Protein AF-D8Q3F8-F1 (afdb_monomer_lite)

Secondary structure (DSSP, 8-state):
-----PPP---SS-----HHHHHTPPP--SSPSSPPP---SS-HHHHHHHHHHHHHHHHTT---HHHHHHHSTT--HHHHHHHHHHHHHHHHHHHPPPPHHHHHHHHHHHHHHSTT---

Structure (mmCIF, N/CA/C/O backbone):
data_AF-D8Q3F8-F1
#
_entry.id   AF-D8Q3F8-F1
#
loop_
_atom_site.group_PDB
_atom_site.id
_atom_site.type_symbol
_atom_site.label_atom_id
_atom_site.label_alt_id
_atom_site.label_comp_id
_atom_site.label_asym_id
_atom_site.label_entity_id
_atom_site.label_seq_id
_atom_site.pdbx_PDB_ins_code
_atom_site.Cartn_x
_atom_site.Cartn_y
_atom_site.Cartn_z
_atom_site.occupancy
_atom_site.B_iso_or_equiv
_atom_site.auth_seq_id
_atom_site.auth_comp_id
_atom_site.auth_asym_id
_atom_site.auth_atom_id
_atom_site.pdbx_PDB_model_num
ATOM 1 N N . MET A 1 1 ? -30.687 4.539 6.614 1.00 37.66 1 MET A N 1
ATOM 2 C CA . MET A 1 1 ? -30.483 3.572 5.509 1.00 37.66 1 MET A CA 1
ATOM 3 C C . MET A 1 1 ? -29.083 2.981 5.629 1.00 37.66 1 MET A C 1
ATOM 5 O O . MET A 1 1 ? -28.129 3.750 5.633 1.00 37.66 1 MET A O 1
ATOM 9 N N . LYS A 1 2 ? -28.941 1.656 5.788 1.00 40.34 2 LYS A N 1
ATOM 10 C CA . LYS A 1 2 ? -27.629 0.982 5.728 1.00 40.34 2 LYS A CA 1
ATOM 11 C C . LYS A 1 2 ? -27.176 0.959 4.264 1.00 40.34 2 LYS A C 1
ATOM 13 O O . LYS A 1 2 ? -27.912 0.459 3.421 1.00 40.34 2 LYS A O 1
ATOM 18 N N . LYS A 1 3 ? -26.009 1.534 3.958 1.00 38.84 3 LYS A N 1
ATOM 19 C CA . LYS A 1 3 ? -25.405 1.449 2.620 1.00 38.84 3 LYS A CA 1
ATOM 20 C C . LYS A 1 3 ? -24.926 0.014 2.400 1.00 38.84 3 LYS A C 1
ATOM 22 O O . LYS A 1 3 ? -23.982 -0.415 3.056 1.00 38.84 3 LYS A O 1
ATOM 27 N N . THR A 1 4 ? -25.589 -0.721 1.519 1.00 37.19 4 THR A N 1
ATOM 28 C CA . THR A 1 4 ? -25.138 -2.030 1.045 1.00 37.19 4 THR A CA 1
ATOM 29 C C . THR A 1 4 ? -24.324 -1.833 -0.229 1.00 37.19 4 THR A C 1
ATOM 31 O O . THR A 1 4 ? -24.729 -1.105 -1.134 1.00 37.19 4 THR A O 1
ATOM 34 N N . TRP A 1 5 ? -23.142 -2.439 -0.279 1.00 39.16 5 TRP A N 1
ATOM 35 C CA . TRP A 1 5 ? -22.288 -2.448 -1.463 1.00 39.16 5 TRP A CA 1
ATOM 36 C C . TRP A 1 5 ? -22.399 -3.827 -2.104 1.00 39.16 5 TRP A C 1
ATOM 38 O O . TRP A 1 5 ? -22.123 -4.825 -1.443 1.00 39.16 5 TRP A O 1
ATOM 48 N N . ASN A 1 6 ? -22.817 -3.875 -3.368 1.00 41.56 6 ASN A N 1
ATOM 49 C CA . ASN A 1 6 ? -22.916 -5.114 -4.134 1.00 41.56 6 ASN A CA 1
ATOM 50 C C . ASN A 1 6 ? -21.664 -5.253 -5.004 1.00 41.56 6 ASN A C 1
ATOM 52 O O . ASN A 1 6 ? -21.373 -4.367 -5.810 1.00 41.56 6 ASN A O 1
ATOM 56 N N . VAL A 1 7 ? -20.930 -6.354 -4.850 1.00 47.66 7 VAL A N 1
ATOM 57 C CA . VAL A 1 7 ? -19.805 -6.703 -5.727 1.00 47.66 7 VAL A CA 1
ATOM 58 C C . VAL A 1 7 ? -20.281 -7.762 -6.713 1.00 47.66 7 VAL A C 1
ATOM 60 O O . VAL A 1 7 ? -20.773 -8.810 -6.303 1.00 47.66 7 VAL A O 1
ATOM 63 N N . TRP A 1 8 ? -20.125 -7.486 -8.005 1.00 53.41 8 TRP A N 1
ATOM 64 C CA . TRP A 1 8 ? -20.481 -8.400 -9.090 1.00 53.41 8 TRP A CA 1
ATOM 65 C C . TRP A 1 8 ? -19.248 -9.218 -9.474 1.00 53.41 8 TRP A C 1
ATOM 67 O O . TRP A 1 8 ? -18.171 -8.645 -9.652 1.00 53.41 8 TRP A O 1
ATOM 77 N N . ARG A 1 9 ? -19.381 -10.541 -9.615 1.00 53.78 9 ARG A N 1
ATOM 78 C CA . ARG A 1 9 ? -18.308 -11.391 -10.149 1.00 53.78 9 ARG A CA 1
ATOM 79 C C . ARG A 1 9 ? -18.769 -12.189 -11.348 1.00 53.78 9 ARG A C 1
ATOM 81 O O . ARG A 1 9 ? -19.892 -12.676 -11.399 1.00 53.78 9 ARG A O 1
ATOM 88 N N . TYR A 1 10 ? -17.843 -12.328 -12.283 1.00 51.03 10 TYR A N 1
ATOM 89 C CA . TYR A 1 10 ? -18.019 -13.021 -13.538 1.00 51.03 10 TYR A CA 1
ATOM 90 C C . TYR A 1 10 ? -16.896 -14.057 -13.642 1.00 51.03 10 TYR A C 1
ATOM 92 O O . TYR A 1 10 ? -15.745 -13.700 -13.866 1.00 51.03 10 TYR A O 1
ATOM 100 N N . ASN A 1 11 ? -17.214 -15.329 -13.394 1.00 50.81 11 ASN A N 1
ATOM 101 C CA . ASN A 1 11 ? -16.231 -16.423 -13.397 1.00 50.81 11 ASN A CA 1
ATOM 102 C C . ASN A 1 11 ? -16.094 -17.103 -14.776 1.00 50.81 11 ASN A C 1
ATOM 104 O O . ASN A 1 11 ? -15.437 -18.133 -14.888 1.00 50.81 11 ASN A O 1
ATOM 108 N N . ALA A 1 12 ? -16.722 -16.559 -15.822 1.00 44.56 12 ALA A N 1
ATOM 109 C CA . ALA A 1 12 ? -16.686 -17.100 -17.180 1.00 44.56 12 ALA A CA 1
ATOM 110 C C . ALA A 1 12 ? -16.050 -16.094 -18.160 1.00 44.56 12 ALA A C 1
ATOM 112 O O . ALA A 1 12 ? -15.776 -14.958 -17.799 1.00 44.56 12 ALA A O 1
ATOM 113 N N . HIS A 1 13 ? -15.774 -16.495 -19.402 1.00 46.91 13 HIS A N 1
ATOM 114 C CA . HIS A 1 13 ? -15.375 -15.588 -20.493 1.00 46.91 13 HIS A CA 1
ATOM 115 C C . HIS A 1 13 ? -16.559 -14.712 -20.936 1.00 46.91 13 HIS A C 1
ATOM 117 O O . HIS A 1 13 ? -17.690 -15.160 -20.747 1.00 46.91 13 HIS A O 1
ATOM 123 N N . PRO A 1 14 ? -16.364 -13.485 -21.471 1.00 51.03 14 PRO A N 1
ATOM 124 C CA . PRO A 1 14 ? -17.462 -12.555 -21.744 1.00 51.03 14 PRO A CA 1
ATOM 125 C C . PRO A 1 14 ? -18.446 -13.190 -22.730 1.00 51.03 14 PRO A C 1
ATOM 127 O O . PRO A 1 14 ? -18.157 -13.353 -23.910 1.00 51.03 14 PRO A O 1
ATOM 130 N N . ALA A 1 15 ? -19.597 -13.590 -22.207 1.00 53.59 15 ALA A N 1
ATOM 131 C CA . ALA A 1 15 ? -20.714 -14.164 -22.924 1.00 53.59 15 ALA A CA 1
ATOM 132 C C . ALA A 1 15 ? -21.869 -13.158 -22.836 1.00 53.59 15 ALA A C 1
ATOM 134 O O . ALA A 1 15 ? -21.955 -12.403 -21.859 1.00 53.59 15 ALA A O 1
ATOM 135 N N . PRO A 1 16 ? -22.752 -13.109 -23.844 1.00 60.72 16 PRO A N 1
ATOM 136 C CA . PRO A 1 16 ? -23.936 -12.266 -23.788 1.00 60.72 16 PRO A CA 1
ATOM 137 C C . PRO A 1 16 ? -24.771 -12.604 -22.547 1.00 60.72 16 PRO A C 1
ATOM 139 O O . PRO A 1 16 ? -24.887 -13.765 -22.146 1.00 60.72 16 PRO A O 1
ATOM 142 N N . PHE A 1 17 ? -25.328 -11.564 -21.927 1.00 56.44 17 PHE A N 1
ATOM 143 C CA . PHE A 1 17 ? -26.134 -11.683 -20.717 1.00 56.44 17 PHE A CA 1
ATOM 144 C C . PHE A 1 17 ? -27.302 -12.651 -20.972 1.00 56.44 17 PHE A C 1
ATOM 146 O O . PHE A 1 17 ? -28.119 -12.414 -21.858 1.00 56.44 17 PHE A O 1
ATOM 153 N N . SER A 1 18 ? -27.355 -13.759 -20.232 1.00 66.00 18 SER A N 1
ATOM 154 C CA . SER A 1 18 ? -28.391 -14.795 -20.348 1.00 66.00 18 SER A CA 1
ATOM 155 C C . SER A 1 18 ? -29.020 -15.081 -18.984 1.00 66.00 18 SER A C 1
ATOM 157 O O . SER A 1 18 ? -28.417 -14.809 -17.947 1.00 66.00 18 SER A O 1
ATOM 159 N N . GLU A 1 19 ? -30.221 -15.659 -18.955 1.00 64.12 19 GLU A N 1
ATOM 160 C CA . GLU A 1 19 ? -30.872 -16.063 -17.695 1.00 64.12 19 GLU A CA 1
ATOM 161 C C . GLU A 1 19 ? -30.043 -17.102 -16.920 1.00 64.12 19 GLU A C 1
ATOM 163 O O . GLU A 1 19 ? -29.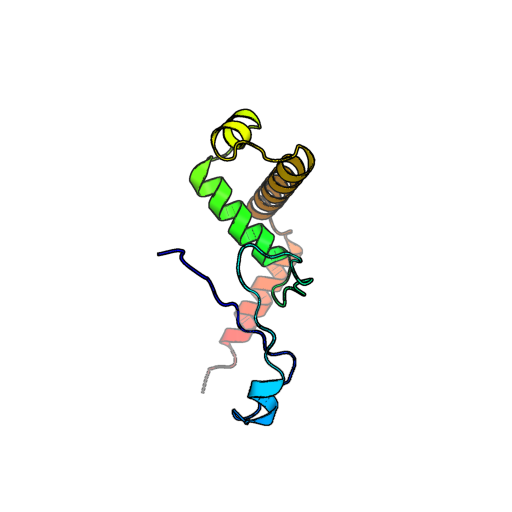962 -17.055 -15.693 1.00 64.12 19 GLU A O 1
ATOM 168 N N . ALA A 1 20 ? -29.324 -17.974 -17.635 1.00 59.59 20 ALA A N 1
ATOM 169 C CA . ALA A 1 20 ? -28.366 -18.898 -17.037 1.00 59.59 20 ALA A CA 1
ATOM 170 C C . ALA A 1 20 ? -27.212 -18.154 -16.337 1.00 59.59 20 ALA A C 1
ATOM 172 O O . ALA A 1 20 ? -26.814 -18.526 -15.233 1.00 59.59 20 ALA A O 1
ATOM 173 N N . LEU A 1 21 ? -26.721 -17.056 -16.923 1.00 57.34 21 LEU A N 1
ATOM 174 C CA . LEU A 1 21 ? -25.707 -16.207 -16.297 1.00 57.34 21 LEU A CA 1
ATOM 175 C C . LEU A 1 21 ? -26.240 -15.511 -15.039 1.00 57.34 21 LEU A C 1
ATOM 177 O O . LEU A 1 21 ? -25.524 -15.426 -14.043 1.00 57.34 21 LEU A O 1
ATOM 181 N N . ALA A 1 22 ? -27.493 -15.054 -15.063 1.00 60.78 22 ALA A N 1
ATOM 182 C CA . ALA A 1 22 ? -28.122 -14.442 -13.898 1.00 60.78 22 ALA A CA 1
ATOM 183 C C . ALA A 1 22 ? -28.192 -15.421 -12.711 1.00 60.78 22 ALA A C 1
ATOM 185 O O . ALA A 1 22 ? -27.945 -15.024 -11.575 1.00 60.78 22 ALA A O 1
ATOM 186 N N . SER A 1 23 ? -28.436 -16.710 -12.979 1.00 62.62 23 SER A N 1
ATOM 187 C CA . SER A 1 23 ? -28.440 -17.761 -11.951 1.00 62.62 23 SER A CA 1
ATOM 188 C C . SER A 1 23 ? -27.049 -18.140 -11.413 1.00 62.62 23 SER A C 1
ATOM 190 O O . SER A 1 23 ? -26.951 -18.739 -10.345 1.00 62.62 23 SER A O 1
ATOM 192 N N . ALA A 1 24 ? -25.973 -17.768 -12.116 1.00 58.41 24 ALA A N 1
ATOM 193 C CA . ALA A 1 24 ? -24.586 -18.029 -11.718 1.00 58.41 24 ALA A CA 1
ATOM 194 C C . ALA A 1 24 ? -23.943 -16.874 -10.920 1.00 58.41 24 ALA A C 1
ATOM 196 O O . ALA A 1 24 ? -22.791 -16.983 -10.489 1.00 58.41 24 ALA A O 1
ATOM 197 N N . LEU A 1 25 ? -24.656 -15.759 -10.728 1.00 57.19 25 LEU A N 1
ATOM 198 C CA . LEU A 1 25 ? -24.179 -14.609 -9.963 1.00 57.19 25 LEU A CA 1
ATOM 199 C C . LEU A 1 25 ? -24.261 -14.890 -8.459 1.00 57.19 25 LEU A C 1
ATOM 201 O O . LEU A 1 25 ? -25.337 -15.097 -7.902 1.00 57.19 25 LEU A O 1
ATOM 205 N N . VAL A 1 26 ? -23.112 -14.839 -7.785 1.00 62.25 26 VAL A N 1
ATOM 206 C CA . VAL A 1 26 ? -23.041 -14.926 -6.322 1.00 62.25 26 VAL A CA 1
ATOM 207 C C . VAL A 1 26 ? -23.047 -13.516 -5.735 1.00 62.25 26 VAL A C 1
ATOM 209 O O . VAL A 1 26 ? -22.163 -12.709 -6.029 1.00 62.25 26 VAL A O 1
ATOM 212 N N . TYR A 1 27 ? -24.036 -13.228 -4.890 1.00 61.78 27 TYR A N 1
ATOM 213 C CA . TYR A 1 27 ? -24.178 -11.947 -4.201 1.00 61.78 27 TYR A CA 1
ATOM 214 C C . TYR A 1 27 ? -23.571 -12.025 -2.800 1.00 61.78 27 TYR A C 1
ATOM 216 O O . TYR A 1 27 ? -23.984 -12.842 -1.982 1.00 61.78 27 TYR A O 1
ATOM 224 N N . TYR A 1 28 ? -22.629 -11.131 -2.502 1.00 56.34 28 TYR A N 1
ATOM 225 C CA . TYR A 1 28 ? -22.068 -10.969 -1.160 1.00 56.34 28 TYR A CA 1
ATOM 226 C C . TYR A 1 28 ? -22.624 -9.689 -0.537 1.00 56.34 28 TYR A C 1
ATOM 228 O O . TYR A 1 28 ? -22.507 -8.615 -1.128 1.00 56.34 28 TYR A O 1
ATOM 236 N N . THR A 1 29 ? -23.236 -9.790 0.644 1.00 54.56 29 THR A N 1
ATOM 237 C CA . THR A 1 29 ? -23.832 -8.647 1.355 1.00 54.56 29 THR A CA 1
ATOM 238 C C . THR A 1 29 ? -23.023 -8.321 2.609 1.00 54.56 29 THR A C 1
ATOM 240 O O . THR A 1 29 ? -22.660 -9.216 3.362 1.00 54.56 29 THR A O 1
ATOM 243 N N . TYR A 1 30 ? -22.727 -7.037 2.832 1.00 44.25 30 TYR A N 1
ATOM 244 C CA . TYR A 1 30 ? -22.033 -6.579 4.041 1.00 44.25 30 TYR A CA 1
ATOM 245 C C . TYR A 1 30 ? -22.979 -6.548 5.264 1.00 44.25 30 TYR A C 1
ATOM 247 O O . TYR A 1 30 ? -24.121 -6.096 5.112 1.00 44.25 30 TYR A O 1
ATOM 255 N N . PRO A 1 31 ? -22.511 -6.878 6.487 1.00 52.62 31 PRO A N 1
ATOM 256 C CA . PRO A 1 31 ? -21.172 -7.368 6.833 1.00 52.62 31 PRO A CA 1
ATOM 257 C C . PRO A 1 31 ? -20.968 -8.803 6.347 1.00 52.62 31 PRO A C 1
ATOM 259 O O . PRO A 1 31 ? -21.847 -9.637 6.505 1.00 52.62 31 PRO A O 1
ATOM 262 N N . PHE A 1 32 ? -19.832 -9.063 5.700 1.00 58.84 32 PHE A N 1
ATOM 263 C CA . PHE A 1 32 ? -19.572 -10.359 5.078 1.00 58.84 32 PHE A CA 1
ATOM 264 C C . PHE A 1 32 ? -19.279 -11.412 6.152 1.00 58.84 32 PHE A C 1
ATOM 266 O O . PHE A 1 32 ? -18.358 -11.218 6.943 1.00 58.84 32 PHE A O 1
ATOM 273 N N . ASP A 1 33 ? -20.000 -12.536 6.136 1.00 56.25 33 ASP A N 1
ATOM 274 C CA . ASP A 1 33 ? -19.697 -13.687 7.003 1.00 56.25 33 ASP A CA 1
ATOM 275 C C . ASP A 1 33 ? -18.415 -14.414 6.556 1.00 56.25 33 ASP A C 1
ATOM 277 O O . ASP A 1 33 ? -17.671 -14.955 7.371 1.00 56.25 33 ASP A O 1
ATOM 281 N N . THR A 1 34 ? -18.122 -14.397 5.251 1.00 51.94 34 THR A N 1
ATOM 282 C CA . THR A 1 34 ? -16.888 -14.919 4.646 1.00 51.94 34 THR A CA 1
ATOM 283 C C . THR A 1 34 ? -16.476 -14.038 3.467 1.00 51.94 34 THR A C 1
ATOM 285 O O . THR A 1 34 ? -17.268 -13.771 2.561 1.00 51.94 34 THR A O 1
ATOM 288 N N . LEU A 1 35 ? -15.231 -13.551 3.477 1.00 52.69 35 LEU A N 1
ATOM 289 C CA . LEU A 1 35 ? -14.659 -12.844 2.333 1.00 52.69 35 LEU A CA 1
ATOM 290 C C . LEU A 1 35 ? -14.173 -13.907 1.330 1.00 52.69 35 LEU A C 1
ATOM 292 O O . LEU A 1 35 ? -13.285 -14.683 1.687 1.00 52.69 35 LEU A O 1
ATOM 296 N N . PRO A 1 36 ? -14.727 -13.997 0.108 1.00 57.16 36 PRO A N 1
ATOM 297 C CA . PRO A 1 36 ? -14.249 -14.968 -0.869 1.00 57.16 36 PRO A CA 1
ATOM 298 C C . PRO A 1 36 ? -12.802 -14.656 -1.243 1.00 57.16 36 PRO A C 1
ATOM 300 O O . PRO A 1 36 ? -12.442 -13.486 -1.401 1.00 57.16 36 PRO A O 1
ATOM 303 N N . GLU A 1 37 ? -11.990 -15.692 -1.446 1.00 57.00 37 GLU A N 1
ATOM 304 C CA . GLU A 1 37 ? -10.629 -15.528 -1.946 1.00 57.00 37 GLU A CA 1
ATOM 305 C C . GLU A 1 37 ? -10.687 -14.783 -3.292 1.00 57.00 37 GLU A C 1
ATOM 307 O O . GLU A 1 37 ? -11.392 -15.160 -4.239 1.00 57.00 37 GLU A O 1
ATOM 312 N N . ILE A 1 38 ? -10.062 -13.607 -3.339 1.00 56.91 38 ILE A N 1
ATOM 313 C CA . ILE A 1 38 ? -10.019 -12.779 -4.541 1.00 56.91 38 ILE A CA 1
ATOM 314 C C . ILE A 1 38 ? -8.714 -13.127 -5.240 1.00 56.91 38 ILE A C 1
ATOM 316 O O . ILE A 1 38 ? -7.659 -12.647 -4.835 1.00 56.91 38 ILE A O 1
ATOM 320 N N . ALA A 1 39 ? -8.778 -13.939 -6.295 1.00 54.25 39 ALA A N 1
ATOM 321 C CA . ALA A 1 39 ? -7.676 -14.028 -7.241 1.00 54.25 39 ALA A CA 1
ATOM 322 C C . ALA A 1 39 ? -7.571 -12.663 -7.933 1.00 54.25 39 ALA A C 1
ATOM 324 O O . ALA A 1 39 ? -8.340 -12.341 -8.838 1.00 54.25 39 ALA A O 1
ATOM 325 N N . THR A 1 40 ? -6.694 -11.794 -7.436 1.00 55.72 40 THR A N 1
ATOM 326 C CA . THR A 1 40 ? -6.495 -10.476 -8.029 1.00 55.72 40 THR A CA 1
ATOM 327 C C . THR A 1 40 ? -5.893 -10.665 -9.415 1.00 55.72 40 THR A C 1
ATOM 329 O O . THR A 1 40 ? -4.728 -11.027 -9.543 1.00 55.72 40 THR A O 1
ATOM 332 N N . HIS A 1 41 ? -6.674 -10.397 -10.465 1.00 65.25 41 HIS A N 1
ATOM 333 C CA . HIS A 1 41 ? -6.171 -10.357 -11.845 1.00 65.25 41 HIS A CA 1
ATOM 334 C C . HIS A 1 41 ? -5.097 -9.275 -12.042 1.00 65.25 41 HIS A C 1
ATOM 336 O O . HIS A 1 41 ? -4.364 -9.299 -13.025 1.00 65.25 41 HIS A O 1
ATOM 342 N N . ALA A 1 42 ? -5.014 -8.319 -11.113 1.00 65.12 42 ALA A N 1
ATOM 343 C CA . ALA A 1 42 ? -3.950 -7.337 -11.057 1.00 65.12 42 ALA A CA 1
ATOM 344 C C . ALA A 1 42 ? -2.683 -7.979 -10.468 1.00 65.12 42 ALA A C 1
ATOM 346 O O . ALA A 1 42 ? -2.717 -8.452 -9.327 1.00 65.12 42 ALA A O 1
ATOM 347 N N . PRO A 1 43 ? -1.558 -7.955 -11.198 1.00 81.38 43 PRO A N 1
ATOM 348 C CA . PRO A 1 43 ? -0.273 -8.311 -10.628 1.00 81.38 43 PRO A CA 1
ATOM 349 C C . PRO A 1 43 ? 0.009 -7.554 -9.324 1.00 81.38 43 PRO A C 1
ATOM 351 O O . PRO A 1 43 ? -0.263 -6.355 -9.209 1.00 81.38 43 PRO A O 1
ATOM 354 N N . TYR A 1 44 ? 0.608 -8.246 -8.354 1.00 82.12 44 TYR A N 1
ATOM 355 C CA . TYR A 1 44 ? 0.866 -7.712 -7.011 1.00 82.12 44 TYR A CA 1
ATOM 356 C C . TYR A 1 44 ? 1.650 -6.390 -7.025 1.00 82.12 44 TYR A C 1
ATOM 358 O O . TYR A 1 44 ? 1.466 -5.550 -6.145 1.00 82.12 44 TYR A O 1
ATOM 366 N N . HIS A 1 45 ? 2.487 -6.165 -8.041 1.00 87.81 45 HIS A N 1
ATOM 367 C CA . HIS A 1 45 ? 3.258 -4.935 -8.175 1.00 87.81 45 HIS A CA 1
ATOM 368 C C . HIS A 1 45 ? 2.389 -3.686 -8.339 1.00 87.81 45 HIS A C 1
ATOM 370 O O . HIS A 1 45 ? 2.743 -2.645 -7.792 1.00 87.81 45 HIS A O 1
ATOM 376 N N . PHE A 1 46 ? 1.224 -3.774 -8.988 1.00 87.62 46 PHE A N 1
ATOM 377 C CA . PHE A 1 46 ? 0.309 -2.633 -9.073 1.00 87.62 46 PHE A CA 1
ATOM 378 C C . PHE A 1 46 ? -0.323 -2.307 -7.724 1.00 87.62 46 PHE A C 1
ATOM 380 O O . PHE A 1 46 ? -0.421 -1.135 -7.365 1.00 87.62 46 PHE A O 1
ATOM 387 N N . ALA A 1 47 ? -0.704 -3.328 -6.953 1.00 87.62 47 ALA A N 1
ATOM 388 C CA . ALA A 1 47 ? -1.254 -3.133 -5.615 1.00 87.62 47 ALA A CA 1
ATOM 389 C C . ALA A 1 47 ? -0.220 -2.487 -4.680 1.00 87.62 47 ALA A C 1
ATOM 391 O O . ALA A 1 47 ? -0.548 -1.543 -3.958 1.00 87.62 47 ALA A O 1
ATOM 392 N N . ILE A 1 48 ? 1.036 -2.944 -4.739 1.00 91.62 48 ILE A N 1
ATOM 393 C CA . ILE A 1 48 ? 2.148 -2.362 -3.977 1.00 91.62 48 ILE A CA 1
ATOM 394 C C . ILE A 1 48 ? 2.402 -0.918 -4.417 1.00 91.62 48 ILE A C 1
ATOM 396 O O . ILE A 1 48 ? 2.484 -0.036 -3.566 1.00 91.62 48 ILE A O 1
ATOM 400 N N . ALA A 1 49 ? 2.487 -0.657 -5.724 1.00 93.19 49 ALA A N 1
ATOM 401 C CA . ALA A 1 49 ? 2.774 0.674 -6.248 1.00 93.19 49 ALA A CA 1
ATOM 402 C C . ALA A 1 49 ? 1.668 1.685 -5.915 1.00 93.19 49 ALA A C 1
ATOM 404 O O . ALA A 1 49 ? 1.959 2.784 -5.446 1.00 93.19 49 ALA A O 1
ATOM 405 N N . ASP A 1 50 ? 0.397 1.321 -6.107 1.00 93.06 50 ASP A N 1
ATOM 406 C CA . ASP A 1 50 ? -0.724 2.211 -5.804 1.00 93.06 50 ASP A CA 1
ATOM 407 C C . ASP A 1 50 ? -0.852 2.475 -4.299 1.00 93.06 50 ASP A C 1
ATOM 409 O O . ASP A 1 50 ? -0.996 3.627 -3.879 1.00 93.06 50 ASP A O 1
ATOM 413 N N . THR A 1 51 ? -0.735 1.428 -3.477 1.00 92.19 51 THR A N 1
ATOM 414 C CA . THR A 1 51 ? -0.795 1.557 -2.015 1.00 92.19 51 THR A CA 1
ATOM 415 C C . THR A 1 51 ? 0.384 2.373 -1.492 1.00 92.19 51 THR A C 1
ATOM 417 O O . THR A 1 51 ? 0.180 3.339 -0.762 1.00 92.19 51 THR A O 1
ATOM 420 N N . GLY A 1 52 ? 1.610 2.050 -1.910 1.00 94.56 52 GLY A N 1
ATOM 421 C CA . GLY A 1 52 ? 2.819 2.775 -1.524 1.00 94.56 52 GLY A CA 1
ATOM 422 C C . GLY A 1 52 ? 2.774 4.249 -1.924 1.00 94.56 52 GLY A C 1
ATOM 423 O O . GLY A 1 52 ? 3.094 5.115 -1.111 1.00 94.56 52 GLY A O 1
ATOM 424 N N . ARG A 1 53 ? 2.272 4.565 -3.125 1.00 95.06 53 ARG A N 1
ATOM 425 C CA . ARG A 1 53 ? 2.042 5.948 -3.570 1.00 95.06 53 ARG A CA 1
ATOM 426 C C . ARG A 1 53 ? 1.060 6.693 -2.664 1.00 95.06 53 ARG A C 1
ATOM 428 O O . ARG A 1 53 ? 1.336 7.830 -2.288 1.00 95.06 53 ARG A O 1
ATOM 435 N N . LYS A 1 54 ? -0.069 6.072 -2.307 1.00 94.50 54 LYS A N 1
ATOM 436 C CA . LYS A 1 54 ? -1.076 6.672 -1.410 1.00 94.50 54 LYS A CA 1
ATOM 437 C C . LYS A 1 54 ? -0.526 6.897 -0.006 1.00 94.50 54 LYS A C 1
ATOM 439 O O . LYS A 1 54 ? -0.756 7.958 0.567 1.00 94.50 54 LYS A O 1
ATOM 444 N N . LEU A 1 55 ? 0.227 5.933 0.523 1.00 94.31 55 LEU A N 1
ATOM 445 C CA . LEU A 1 55 ? 0.901 6.087 1.806 1.00 94.31 55 LEU A CA 1
ATOM 446 C C . LEU A 1 55 ? 1.900 7.248 1.736 1.00 94.31 55 LEU A C 1
ATOM 448 O O . LEU A 1 55 ? 1.857 8.126 2.590 1.00 94.31 55 LEU A O 1
ATOM 452 N N . ARG A 1 56 ? 2.757 7.307 0.707 1.00 94.25 56 ARG A N 1
ATOM 453 C CA . ARG A 1 56 ? 3.757 8.380 0.550 1.00 94.25 56 ARG A CA 1
ATOM 454 C C . ARG A 1 56 ? 3.113 9.757 0.440 1.00 94.25 56 ARG A C 1
ATOM 456 O O . ARG A 1 56 ? 3.593 10.708 1.042 1.00 94.25 56 ARG A O 1
ATOM 463 N N . ALA A 1 57 ? 1.994 9.861 -0.274 1.00 94.00 57 ALA A N 1
ATOM 464 C CA . ALA A 1 57 ? 1.233 11.105 -0.365 1.00 94.00 57 ALA A CA 1
ATOM 465 C C . ALA A 1 57 ? 0.689 11.572 0.997 1.00 94.00 57 ALA A C 1
ATOM 467 O O . ALA A 1 57 ? 0.513 12.770 1.203 1.00 94.00 57 ALA A O 1
ATOM 468 N N . ARG A 1 58 ? 0.418 10.641 1.920 1.00 93.62 58 ARG A N 1
ATOM 469 C CA . ARG A 1 58 ? -0.135 10.946 3.242 1.00 93.62 58 ARG A CA 1
ATOM 470 C C . ARG A 1 58 ? 0.932 11.184 4.313 1.00 93.62 58 ARG A C 1
ATOM 472 O O . ARG A 1 58 ? 0.753 12.086 5.121 1.00 93.62 58 ARG A O 1
ATOM 479 N N . TYR A 1 59 ? 1.999 10.389 4.320 1.00 93.31 59 TYR A N 1
ATOM 480 C CA . TYR A 1 59 ? 2.999 10.362 5.398 1.00 93.31 59 TYR A CA 1
ATOM 481 C C . TYR A 1 59 ? 4.374 10.924 4.981 1.00 93.31 59 TYR A C 1
ATOM 483 O O . TYR A 1 59 ? 5.264 11.103 5.806 1.00 93.31 59 TYR A O 1
ATOM 491 N N . GLY A 1 60 ? 4.562 11.279 3.707 1.00 90.31 60 GLY A N 1
ATOM 492 C CA . GLY A 1 60 ? 5.806 11.878 3.220 1.00 90.31 60 GLY A CA 1
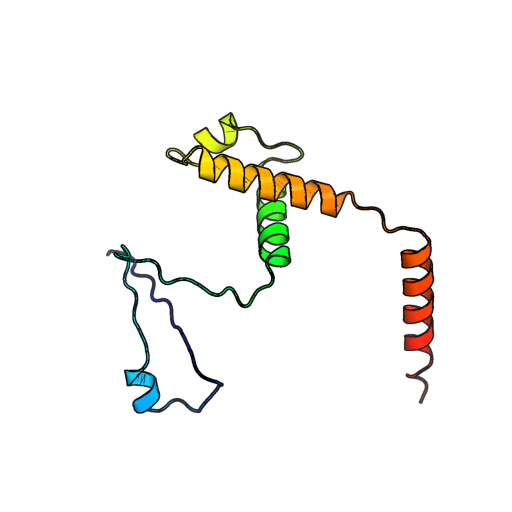ATOM 493 C C . GLY A 1 60 ? 6.916 10.846 3.026 1.00 90.31 60 GLY A C 1
ATOM 494 O O . GLY A 1 60 ? 6.702 9.823 2.392 1.00 90.31 60 GLY A O 1
ATOM 495 N N . GLU A 1 61 ? 8.127 11.112 3.518 1.00 87.94 61 GLU A N 1
ATOM 496 C CA . GLU A 1 61 ? 9.279 10.203 3.354 1.00 87.94 61 GLU A CA 1
ATOM 497 C C . GLU A 1 61 ? 9.395 9.143 4.458 1.00 87.94 61 GLU A C 1
ATOM 499 O O . GLU A 1 61 ? 10.256 8.262 4.379 1.00 87.94 61 GLU A O 1
ATOM 504 N N . GLY A 1 62 ? 8.531 9.196 5.474 1.00 85.69 62 GLY A N 1
ATOM 505 C CA . GLY A 1 62 ? 8.538 8.270 6.600 1.00 85.69 62 GLY A CA 1
ATOM 506 C C . GLY A 1 62 ? 7.145 7.753 6.919 1.00 85.69 62 GLY A C 1
ATOM 507 O O . GLY A 1 62 ? 6.150 8.402 6.627 1.00 85.69 62 GLY A O 1
ATOM 508 N N . LEU A 1 63 ? 7.091 6.571 7.523 1.00 89.00 63 LEU A N 1
ATOM 509 C CA . LEU A 1 63 ? 5.872 5.992 8.066 1.00 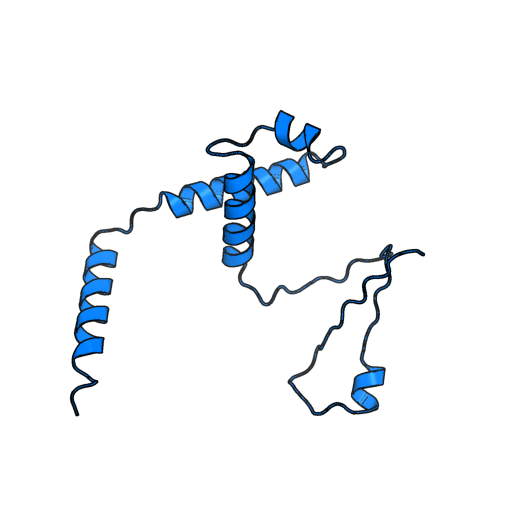89.00 63 LEU A CA 1
ATOM 510 C C . LEU A 1 63 ? 6.188 5.455 9.458 1.00 89.00 63 LEU A C 1
ATOM 512 O O . LEU A 1 63 ? 7.038 4.573 9.595 1.00 89.00 63 LEU A O 1
ATOM 516 N N . THR A 1 64 ? 5.530 5.986 10.485 1.00 90.88 64 THR A N 1
ATOM 517 C CA . THR A 1 64 ? 5.734 5.542 11.871 1.00 90.88 64 TH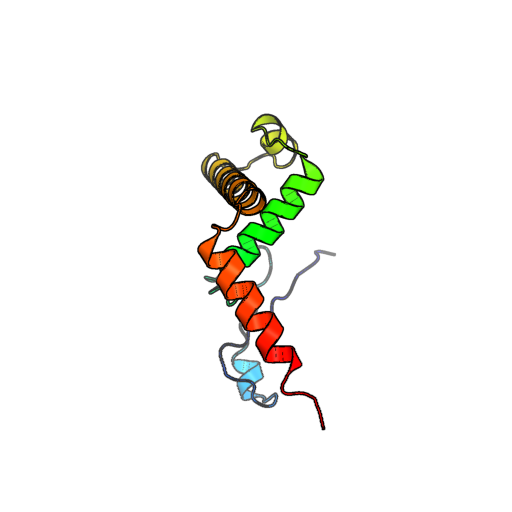R A CA 1
ATOM 518 C C . THR A 1 64 ? 4.587 4.659 12.357 1.00 90.88 64 THR A C 1
ATOM 520 O O . THR A 1 64 ? 3.443 4.787 11.917 1.00 90.88 64 THR A O 1
ATOM 523 N N . SER A 1 65 ? 4.876 3.766 13.307 1.00 87.75 65 SER A N 1
ATOM 524 C CA . SER A 1 65 ? 3.842 2.953 13.960 1.00 87.75 65 SER A CA 1
ATOM 525 C C . SER A 1 65 ? 2.808 3.821 14.680 1.00 87.75 65 SER A C 1
ATOM 527 O O . SER A 1 65 ? 1.619 3.546 14.584 1.00 87.75 65 SER A O 1
ATOM 529 N N . ALA A 1 66 ? 3.241 4.914 15.315 1.00 90.31 66 ALA A N 1
ATOM 530 C CA . ALA A 1 66 ? 2.353 5.850 16.001 1.00 90.31 66 ALA A CA 1
ATOM 531 C C . ALA A 1 66 ? 1.345 6.521 15.047 1.00 90.31 66 ALA A C 1
ATOM 533 O O . ALA A 1 66 ? 0.179 6.699 15.396 1.00 90.31 66 ALA A O 1
ATOM 534 N N . GLU A 1 67 ? 1.764 6.875 13.828 1.00 91.94 67 GLU A N 1
ATOM 535 C CA . GLU A 1 67 ? 0.854 7.417 12.811 1.00 91.94 67 GLU A CA 1
ATOM 536 C C . GLU A 1 67 ? -0.153 6.376 12.324 1.00 91.94 67 GLU A C 1
ATOM 538 O O . GLU A 1 67 ? -1.325 6.708 12.138 1.00 91.94 67 GLU A O 1
ATOM 543 N N . LEU A 1 68 ? 0.281 5.124 12.150 1.00 90.75 68 LEU A N 1
ATOM 544 C CA . LEU A 1 68 ? -0.605 4.024 11.774 1.00 90.75 68 LEU A CA 1
ATOM 545 C C . LEU A 1 68 ? -1.617 3.705 12.877 1.00 90.75 68 LEU A C 1
ATOM 547 O O . LEU A 1 68 ? -2.796 3.550 12.581 1.00 90.75 68 LEU 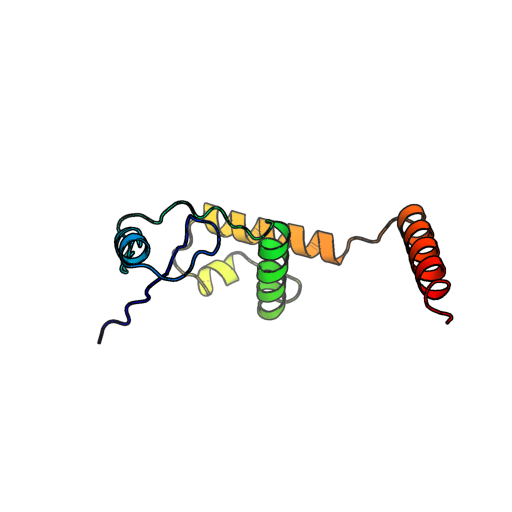A O 1
ATOM 551 N N . GLU A 1 69 ? -1.183 3.656 14.135 1.00 91.50 69 GLU A N 1
ATOM 552 C CA . GLU A 1 69 ? -2.057 3.444 15.294 1.00 91.50 69 GLU A CA 1
ATOM 553 C C . GLU A 1 69 ? -3.103 4.552 15.430 1.00 91.50 69 GLU A C 1
ATOM 555 O O . GLU A 1 69 ? -4.275 4.271 15.685 1.00 91.50 69 GLU A O 1
ATOM 560 N N . ARG A 1 70 ? -2.695 5.809 15.220 1.00 91.69 70 ARG A N 1
ATOM 561 C CA . ARG A 1 70 ? -3.594 6.967 15.267 1.00 91.69 70 ARG A CA 1
ATOM 562 C C . ARG A 1 70 ? -4.632 6.932 14.147 1.00 91.69 70 ARG A C 1
ATOM 564 O O . ARG A 1 70 ? -5.804 7.200 14.397 1.00 91.69 70 ARG A O 1
ATOM 571 N N . ASP A 1 71 ? -4.203 6.666 12.915 1.00 91.19 71 ASP A N 1
ATOM 572 C CA . ASP A 1 71 ? -5.070 6.753 11.736 1.00 91.19 71 ASP A CA 1
ATOM 573 C C . ASP A 1 71 ? -5.946 5.500 11.553 1.00 91.19 71 ASP A C 1
ATOM 575 O O . ASP A 1 71 ? -7.024 5.582 10.961 1.00 91.19 71 ASP A O 1
ATOM 579 N N . PHE A 1 72 ? -5.508 4.354 12.075 1.00 89.81 72 PHE A N 1
ATOM 580 C CA . PHE A 1 72 ? -6.179 3.063 11.944 1.00 89.81 72 PHE A CA 1
ATOM 581 C C . PHE A 1 72 ? -6.223 2.329 13.297 1.00 89.81 72 PHE A C 1
ATOM 583 O O . PHE A 1 72 ? -5.557 1.300 13.486 1.00 89.81 72 PHE A O 1
ATOM 590 N N . PRO A 1 73 ? -7.017 2.836 14.257 1.00 90.44 73 PRO A N 1
ATOM 591 C CA . PRO A 1 73 ? -7.133 2.217 15.569 1.00 90.44 73 PRO A CA 1
ATOM 592 C C . PRO A 1 73 ? -7.683 0.792 15.437 1.00 90.44 73 PRO A C 1
ATOM 594 O O . PRO A 1 73 ? -8.703 0.561 14.787 1.00 90.44 73 PRO A O 1
ATOM 597 N N . GLY A 1 74 ? -7.005 -0.171 16.064 1.00 88.38 74 GLY A N 1
ATOM 598 C CA . GLY A 1 74 ? -7.389 -1.586 16.030 1.00 88.38 74 GLY A CA 1
ATOM 599 C C . GLY A 1 74 ? -6.740 -2.414 14.918 1.00 88.38 74 GLY A C 1
ATOM 600 O O . GLY A 1 74 ? -7.071 -3.592 14.785 1.00 88.38 74 GLY A O 1
ATOM 601 N N . LEU A 1 75 ? -5.803 -1.849 14.145 1.00 89.00 75 LEU A N 1
ATOM 602 C CA . LEU A 1 75 ? -4.919 -2.654 13.297 1.00 89.00 75 LEU A CA 1
ATOM 603 C C . LEU A 1 75 ? -4.166 -3.688 14.141 1.00 89.00 75 LEU A C 1
ATOM 605 O O . LEU A 1 75 ? -3.584 -3.363 15.177 1.00 89.00 75 LEU A O 1
ATOM 609 N N . SER A 1 76 ? -4.127 -4.931 13.663 1.00 92.31 76 SER A N 1
ATOM 610 C CA . SER A 1 76 ? -3.255 -5.940 14.255 1.00 92.31 76 SER A CA 1
ATOM 611 C C . SER A 1 76 ? -1.786 -5.602 13.975 1.00 92.31 76 SER A C 1
ATOM 613 O O . SER A 1 76 ? -1.457 -4.994 12.951 1.00 92.31 76 SER A O 1
ATOM 615 N N . SER A 1 77 ? -0.870 -6.059 14.833 1.00 88.94 77 SER A N 1
ATOM 616 C CA . SER A 1 77 ? 0.573 -5.900 14.590 1.00 88.94 77 SER A CA 1
ATOM 617 C C . SER A 1 77 ? 1.010 -6.536 13.264 1.00 88.94 77 SER A C 1
ATOM 619 O O . SER A 1 77 ? 1.913 -6.032 12.599 1.00 88.94 77 SER A O 1
ATOM 621 N N . LEU A 1 78 ? 0.340 -7.616 12.845 1.00 90.69 78 LEU A N 1
ATOM 622 C CA . LEU A 1 78 ? 0.595 -8.268 11.563 1.00 90.69 78 LEU A CA 1
ATOM 623 C C . LEU A 1 78 ? 0.202 -7.369 10.383 1.00 90.69 78 LEU A C 1
ATOM 625 O O . LEU A 1 78 ? 0.916 -7.317 9.385 1.00 90.69 78 LEU A O 1
ATOM 629 N N . ASP A 1 79 ? -0.911 -6.648 10.481 1.00 88.81 79 ASP A N 1
ATOM 630 C CA . ASP A 1 79 ? -1.351 -5.753 9.412 1.00 88.81 79 ASP A CA 1
ATOM 631 C C . ASP A 1 79 ? -0.495 -4.487 9.345 1.00 88.81 79 ASP A C 1
ATOM 633 O O . ASP A 1 79 ? -0.137 -4.057 8.248 1.00 88.81 79 ASP A O 1
ATOM 637 N N . MET A 1 80 ? -0.060 -3.953 10.491 1.00 89.69 80 MET A N 1
ATOM 638 C CA . MET A 1 80 ? 0.946 -2.883 10.523 1.00 89.69 80 MET A CA 1
ATOM 639 C C . MET A 1 80 ? 2.243 -3.312 9.832 1.00 89.69 80 MET A C 1
ATOM 641 O O . MET A 1 80 ? 2.801 -2.558 9.034 1.00 89.69 80 MET A O 1
ATOM 645 N N . LEU A 1 81 ? 2.690 -4.549 10.073 1.00 90.75 81 LEU A N 1
ATOM 646 C CA . LEU A 1 81 ? 3.870 -5.109 9.422 1.00 90.75 81 LEU A CA 1
ATOM 647 C C . LEU A 1 81 ? 3.682 -5.235 7.899 1.00 90.75 81 LEU A C 1
ATOM 649 O O . LEU A 1 81 ? 4.582 -4.877 7.141 1.00 90.75 81 LEU A O 1
ATOM 653 N N . LYS A 1 82 ? 2.508 -5.680 7.427 1.00 92.00 82 LYS A N 1
ATOM 654 C CA . LYS A 1 82 ? 2.193 -5.723 5.984 1.00 92.00 82 LYS A CA 1
ATOM 655 C C . LYS A 1 82 ? 2.257 -4.334 5.349 1.00 92.00 82 LYS A C 1
ATOM 657 O O . LYS A 1 82 ? 2.840 -4.186 4.276 1.00 92.00 82 LYS A O 1
ATOM 662 N N . ILE A 1 83 ? 1.695 -3.319 6.008 1.00 92.56 83 ILE A N 1
ATOM 663 C CA . ILE A 1 83 ? 1.739 -1.931 5.528 1.00 92.56 83 ILE A CA 1
ATOM 664 C C . ILE A 1 83 ? 3.193 -1.443 5.448 1.00 92.56 83 ILE A C 1
ATOM 666 O O . ILE A 1 83 ? 3.592 -0.871 4.432 1.00 92.56 83 ILE A O 1
ATOM 670 N N . ALA A 1 84 ? 4.006 -1.729 6.469 1.00 91.62 84 ALA A N 1
ATOM 671 C CA . ALA A 1 84 ? 5.427 -1.391 6.473 1.00 91.62 84 ALA A CA 1
ATOM 672 C C . ALA A 1 84 ? 6.203 -2.087 5.338 1.00 91.62 84 ALA A C 1
ATOM 674 O O . ALA A 1 84 ? 7.047 -1.463 4.694 1.00 91.62 84 ALA A O 1
ATOM 675 N N . TYR A 1 85 ? 5.900 -3.353 5.028 1.00 93.25 85 TYR A N 1
ATOM 676 C CA . TYR A 1 85 ? 6.505 -4.038 3.880 1.00 93.25 85 TYR A CA 1
ATOM 677 C C . TYR A 1 85 ? 6.145 -3.376 2.554 1.00 93.25 85 TYR A C 1
ATOM 679 O O . TYR A 1 85 ? 7.036 -3.113 1.746 1.00 93.25 85 TYR A O 1
ATOM 687 N N . VAL A 1 86 ? 4.865 -3.067 2.338 1.00 94.00 86 VAL A N 1
ATOM 688 C CA . VAL A 1 86 ? 4.412 -2.371 1.126 1.00 94.00 86 VAL A CA 1
ATOM 689 C C . VAL A 1 86 ? 5.131 -1.032 0.971 1.00 94.00 86 VAL A C 1
ATOM 691 O O . VAL A 1 86 ? 5.630 -0.730 -0.114 1.00 94.00 86 VAL A O 1
ATOM 694 N N . TRP A 1 87 ? 5.247 -0.263 2.058 1.00 94.75 87 TRP A N 1
ATOM 695 C CA . TRP A 1 87 ? 5.995 0.991 2.079 1.00 94.75 87 TRP A CA 1
ATOM 696 C C . TRP A 1 87 ? 7.455 0.808 1.658 1.00 94.75 87 TRP A C 1
ATOM 698 O O . TRP A 1 87 ? 7.929 1.485 0.746 1.00 94.75 87 TRP A O 1
ATOM 708 N N . ASN A 1 88 ? 8.164 -0.123 2.299 1.00 93.50 88 ASN A N 1
ATOM 709 C CA . ASN A 1 88 ? 9.590 -0.340 2.067 1.00 93.50 88 ASN A CA 1
ATOM 710 C C . ASN A 1 88 ? 9.876 -0.822 0.642 1.00 93.50 88 ASN A C 1
ATOM 712 O O . ASN A 1 88 ? 10.818 -0.343 0.014 1.00 93.50 88 ASN A O 1
ATOM 716 N N . ILE A 1 89 ? 9.046 -1.723 0.110 1.00 94.25 89 ILE A N 1
ATOM 717 C CA . ILE A 1 89 ? 9.173 -2.202 -1.271 1.00 94.25 89 ILE A CA 1
ATOM 718 C C . ILE A 1 89 ? 8.950 -1.046 -2.247 1.00 94.25 89 ILE A C 1
ATOM 720 O O . ILE A 1 89 ? 9.766 -0.835 -3.142 1.00 94.25 89 ILE A O 1
ATOM 724 N N . TYR A 1 90 ? 7.893 -0.256 -2.049 1.00 95.12 90 TYR A N 1
ATOM 725 C CA . TYR A 1 90 ? 7.631 0.911 -2.885 1.00 95.12 90 TYR A CA 1
ATOM 726 C C . TYR A 1 90 ? 8.784 1.925 -2.836 1.00 95.12 90 TYR A C 1
ATOM 728 O O . TYR A 1 90 ? 9.245 2.390 -3.877 1.00 95.12 90 TYR A O 1
ATOM 736 N N . ALA A 1 91 ? 9.299 2.239 -1.644 1.00 92.75 91 ALA A N 1
ATOM 737 C CA . ALA A 1 91 ? 10.428 3.149 -1.481 1.00 92.75 91 ALA A CA 1
ATOM 738 C C . ALA A 1 91 ? 11.695 2.631 -2.181 1.00 92.75 91 ALA A C 1
ATOM 740 O O . ALA A 1 91 ? 12.407 3.417 -2.807 1.00 92.75 91 ALA A O 1
ATOM 741 N N . ALA A 1 92 ? 11.957 1.322 -2.115 1.00 92.75 92 ALA A N 1
ATOM 742 C CA . ALA A 1 92 ? 13.064 0.688 -2.822 1.00 92.75 92 ALA A CA 1
ATOM 743 C C . ALA A 1 92 ? 12.890 0.780 -4.345 1.00 92.75 92 ALA A C 1
ATOM 745 O O . ALA A 1 92 ? 13.823 1.180 -5.034 1.00 92.75 92 ALA A O 1
ATOM 746 N N . TRP A 1 93 ? 11.695 0.496 -4.870 1.00 93.44 93 TRP A N 1
ATOM 747 C CA . TRP A 1 93 ? 11.406 0.600 -6.305 1.00 93.44 93 TRP A CA 1
ATOM 748 C C . TRP A 1 93 ? 11.552 2.024 -6.831 1.00 93.44 93 TRP A C 1
ATOM 750 O O . TRP A 1 93 ? 12.153 2.228 -7.878 1.00 93.44 93 TRP A O 1
ATOM 760 N N . MET A 1 94 ? 11.085 3.024 -6.081 1.00 90.81 94 MET A N 1
ATOM 761 C CA . MET A 1 94 ? 11.212 4.429 -6.483 1.00 90.81 94 MET A CA 1
ATOM 762 C C . MET A 1 94 ? 12.649 4.962 -6.424 1.00 90.81 94 MET A C 1
ATOM 764 O O . MET A 1 94 ? 12.931 6.016 -6.988 1.00 90.81 94 MET A O 1
ATOM 768 N N . ARG A 1 95 ? 13.549 4.265 -5.723 1.00 89.69 95 ARG A N 1
ATOM 769 C CA . ARG A 1 95 ? 14.986 4.574 -5.662 1.00 89.69 95 ARG A CA 1
ATOM 770 C C . ARG A 1 95 ? 15.817 3.652 -6.552 1.00 89.69 95 ARG A C 1
ATOM 772 O O . ARG A 1 95 ? 17.028 3.839 -6.632 1.00 89.69 95 ARG A O 1
ATOM 779 N N . ALA A 1 96 ? 15.195 2.660 -7.188 1.00 88.25 96 ALA A N 1
ATOM 780 C CA . ALA A 1 96 ? 15.890 1.731 -8.055 1.00 88.25 96 ALA A CA 1
ATOM 781 C C . ALA A 1 96 ? 16.421 2.494 -9.268 1.00 88.25 96 ALA A C 1
ATOM 783 O O . ALA A 1 96 ? 15.673 3.092 -10.041 1.00 88.25 96 ALA A O 1
ATOM 784 N N . VAL A 1 97 ? 17.740 2.484 -9.410 1.00 84.38 97 VAL A N 1
ATOM 785 C CA . VAL A 1 97 ? 18.425 3.048 -10.562 1.00 84.38 97 VAL A CA 1
ATOM 786 C C . VAL A 1 97 ? 18.698 1.886 -11.514 1.00 84.38 97 VAL A C 1
ATOM 788 O O . VAL A 1 97 ? 19.399 0.960 -11.106 1.00 84.38 97 VAL A O 1
ATOM 791 N N . PRO A 1 98 ? 18.164 1.896 -12.750 1.00 78.38 98 PRO A N 1
ATOM 792 C CA . PRO A 1 98 ? 18.452 0.831 -13.700 1.00 78.38 98 PRO A CA 1
ATOM 793 C C . PRO A 1 98 ? 19.948 0.791 -13.995 1.00 78.38 98 PRO A C 1
ATOM 795 O O . PRO A 1 98 ? 20.568 1.859 -14.134 1.00 78.38 98 PRO A O 1
ATOM 798 N N . ASP A 1 99 ? 20.499 -0.418 -14.102 1.00 82.31 99 ASP A N 1
ATOM 799 C CA . ASP A 1 99 ? 21.890 -0.611 -14.498 1.00 82.31 99 ASP A CA 1
ATOM 800 C C . ASP A 1 99 ? 22.148 -0.066 -15.916 1.00 82.31 99 ASP A C 1
ATOM 802 O O . ASP A 1 99 ? 21.226 0.206 -16.694 1.00 82.31 99 ASP A O 1
ATOM 806 N N . SER A 1 100 ? 23.420 0.173 -16.240 1.00 80.88 100 SER A N 1
ATOM 807 C CA . SER A 1 100 ? 23.801 0.757 -17.529 1.00 80.88 100 SER A CA 1
ATOM 808 C C . SER A 1 100 ? 23.412 -0.132 -18.713 1.00 80.88 100 SER A C 1
ATOM 810 O O . SER A 1 100 ? 22.944 0.390 -19.721 1.00 80.88 100 SER A O 1
ATOM 812 N N . ALA A 1 101 ? 23.496 -1.458 -18.572 1.00 78.38 101 ALA A N 1
ATOM 813 C CA . ALA A 1 101 ? 23.143 -2.408 -19.629 1.00 78.38 101 ALA A CA 1
ATOM 814 C C . ALA A 1 101 ? 21.639 -2.369 -19.972 1.00 78.38 101 ALA A C 1
ATOM 816 O O . ALA A 1 101 ? 21.233 -2.441 -21.137 1.00 78.38 101 ALA A O 1
ATOM 817 N N . TRP A 1 102 ? 20.790 -2.188 -18.964 1.00 77.19 102 TRP A N 1
ATOM 818 C CA . TRP A 1 102 ? 19.354 -2.007 -19.121 1.00 77.19 102 TRP A CA 1
ATOM 819 C C . TRP A 1 102 ? 19.021 -0.677 -19.808 1.00 77.19 102 TRP A C 1
ATOM 821 O O . TRP A 1 102 ? 18.140 -0.614 -20.668 1.00 77.19 102 TRP A O 1
ATOM 831 N N . ARG A 1 103 ? 19.743 0.402 -19.477 1.00 72.25 103 ARG A N 1
ATOM 832 C CA . ARG A 1 103 ? 19.547 1.710 -20.129 1.00 72.25 103 ARG A CA 1
ATOM 833 C C . ARG A 1 103 ? 19.925 1.675 -21.605 1.00 72.25 103 ARG A C 1
ATOM 835 O O . ARG A 1 103 ? 19.179 2.197 -22.429 1.00 72.25 103 ARG A O 1
ATOM 842 N N . GLU A 1 104 ? 21.050 1.046 -21.928 1.00 76.44 104 GLU A N 1
ATOM 843 C CA . GLU A 1 104 ? 21.554 0.932 -23.299 1.00 76.44 104 GLU A CA 1
ATOM 844 C C . GLU A 1 104 ? 20.606 0.098 -24.177 1.00 76.44 104 GLU A C 1
ATOM 846 O O . GLU A 1 104 ? 20.223 0.532 -25.262 1.00 76.44 104 GLU A O 1
ATOM 851 N N . SER A 1 105 ? 20.120 -1.045 -23.681 1.00 66.38 105 SER A N 1
ATOM 852 C CA . SER A 1 105 ? 19.144 -1.883 -24.405 1.00 66.38 105 SER A CA 1
ATOM 853 C C . SER A 1 105 ? 17.779 -1.207 -24.611 1.00 66.38 105 SER A C 1
ATOM 855 O O . SER A 1 105 ? 17.133 -1.399 -25.649 1.00 66.38 105 SER A O 1
ATOM 857 N N . SER A 1 106 ? 17.357 -0.357 -23.671 1.00 60.50 106 SER A N 1
ATOM 858 C CA . SER A 1 106 ? 16.115 0.421 -23.783 1.00 60.50 106 SER A CA 1
ATOM 859 C C . SER A 1 106 ? 16.205 1.526 -24.845 1.00 60.50 106 SER A C 1
ATOM 861 O O . SER A 1 106 ? 15.227 1.791 -25.542 1.00 60.50 106 SER A O 1
ATOM 863 N N . GLN A 1 107 ? 17.379 2.145 -25.017 1.00 59.75 107 GLN A N 1
ATOM 864 C CA . GLN A 1 107 ? 17.607 3.168 -26.046 1.00 59.75 107 GLN A CA 1
ATOM 865 C C . GLN A 1 107 ? 17.664 2.581 -27.459 1.00 59.75 107 GLN A C 1
ATOM 867 O O . GLN A 1 107 ? 17.114 3.174 -28.385 1.00 59.75 107 GLN A O 1
ATOM 872 N N . VAL A 1 108 ? 18.262 1.397 -27.623 1.00 59.53 108 VAL A N 1
ATOM 873 C CA . VAL A 1 108 ? 18.280 0.685 -28.914 1.00 59.53 108 VAL A CA 1
ATOM 874 C C . VAL A 1 108 ? 16.860 0.305 -29.350 1.00 59.53 108 VAL A C 1
ATOM 876 O O . VAL A 1 108 ? 16.501 0.498 -30.509 1.00 59.53 108 VAL 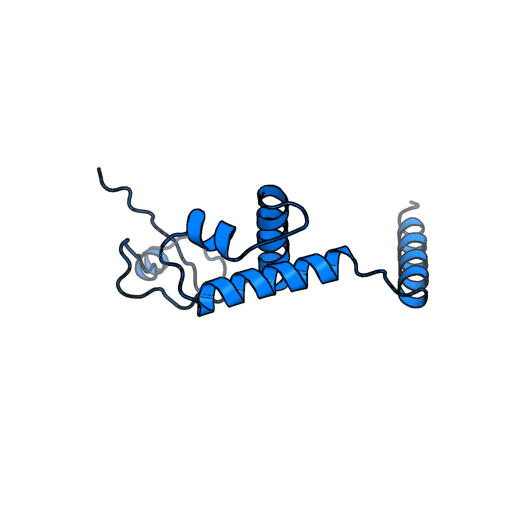A O 1
ATOM 879 N N . SER A 1 109 ? 16.026 -0.145 -28.409 1.00 57.03 109 SER A N 1
ATOM 880 C CA . SER A 1 109 ? 14.629 -0.514 -28.686 1.00 57.03 109 SER A CA 1
ATOM 881 C C . SER A 1 109 ? 13.758 0.695 -29.058 1.00 57.03 109 SER A C 1
ATOM 883 O O . SER A 1 109 ? 12.894 0.590 -29.924 1.00 57.03 109 SER A O 1
ATOM 885 N N . ALA A 1 110 ? 13.995 1.859 -28.441 1.00 57.16 110 ALA A N 1
ATOM 886 C CA . ALA A 1 110 ? 13.289 3.096 -28.780 1.00 57.16 110 ALA A CA 1
ATOM 887 C C . ALA A 1 110 ? 13.696 3.646 -30.161 1.00 57.16 110 ALA A C 1
ATOM 889 O O . ALA A 1 110 ? 12.835 4.077 -30.922 1.00 57.16 110 ALA A O 1
ATOM 890 N N . ALA A 1 111 ? 14.983 3.569 -30.516 1.00 53.69 111 ALA A N 1
ATOM 891 C CA . ALA A 1 111 ? 15.490 4.023 -31.814 1.00 53.69 111 ALA A CA 1
ATOM 892 C C . ALA A 1 111 ? 15.026 3.142 -32.992 1.00 53.69 111 ALA A C 1
ATOM 894 O O . ALA A 1 111 ? 14.852 3.639 -34.101 1.00 53.69 111 ALA A O 1
ATOM 895 N N . GLN A 1 112 ? 14.799 1.844 -32.766 1.00 51.88 112 GLN A N 1
ATOM 896 C CA . GLN A 1 112 ? 14.288 0.927 -33.796 1.00 51.88 112 GLN A CA 1
ATOM 897 C C . GLN A 1 112 ? 12.776 1.073 -34.048 1.00 51.88 112 GLN A C 1
ATOM 899 O O . GLN A 1 112 ? 12.320 0.820 -35.160 1.00 51.88 112 GLN A O 1
ATOM 904 N N . GLY A 1 113 ? 11.999 1.539 -33.064 1.00 48.66 113 GLY A N 1
ATOM 905 C CA . GLY A 1 113 ? 10.565 1.808 -33.236 1.00 48.66 113 GLY A CA 1
ATOM 906 C C . GLY A 1 113 ? 10.246 3.038 -34.098 1.00 48.66 113 GLY A C 1
ATOM 907 O O . GLY A 1 113 ? 9.168 3.114 -34.684 1.00 48.66 113 GLY A O 1
ATOM 908 N N . GLU A 1 114 ? 11.177 3.990 -34.223 1.00 50.69 114 GLU A N 1
ATOM 909 C CA . GLU A 1 114 ? 10.994 5.191 -35.055 1.00 50.69 114 GLU A CA 1
ATOM 910 C C . GLU A 1 114 ? 11.305 4.949 -36.542 1.00 50.69 114 GLU A C 1
ATOM 912 O O . GLU A 1 114 ? 10.835 5.700 -37.395 1.00 50.69 114 GLU A O 1
ATOM 917 N N . SER A 1 115 ? 12.027 3.878 -36.892 1.00 50.69 115 SER A N 1
ATOM 918 C CA . SER A 1 115 ? 12.366 3.575 -38.292 1.00 50.69 115 SER A CA 1
ATOM 919 C C . SER A 1 115 ? 11.286 2.812 -39.070 1.00 50.69 115 SER A C 1
ATOM 921 O O . SER A 1 115 ? 11.366 2.744 -40.292 1.00 50.69 115 SER A O 1
ATOM 923 N N . GLU A 1 116 ? 10.269 2.255 -38.403 1.00 48.72 116 GLU A N 1
ATOM 924 C CA . GLU A 1 116 ? 9.234 1.421 -39.048 1.00 48.72 116 GLU A CA 1
ATOM 925 C C . GLU A 1 116 ? 7.923 2.168 -39.377 1.00 48.72 116 GLU A C 1
ATOM 927 O O . GLU A 1 116 ? 6.987 1.567 -39.898 1.00 48.72 116 GLU A O 1
ATOM 932 N N . THR A 1 117 ? 7.840 3.485 -39.135 1.00 51.53 117 THR A N 1
ATOM 933 C CA . THR A 1 117 ? 6.645 4.305 -39.460 1.00 51.53 117 THR A CA 1
ATOM 934 C C . THR A 1 117 ? 6.838 5.300 -40.612 1.00 51.53 117 THR A C 1
ATOM 936 O O . THR A 1 117 ? 5.950 6.107 -40.888 1.00 51.53 117 THR A O 1
ATOM 939 N N . GLY A 1 118 ? 7.954 5.218 -41.341 1.00 44.38 118 GLY A N 1
ATOM 940 C CA . GLY A 1 118 ? 8.162 5.973 -42.579 1.00 44.38 118 GLY A CA 1
ATOM 941 C C . GLY A 1 118 ? 7.491 5.303 -43.779 1.00 44.38 118 GLY A C 1
ATOM 942 O O . GLY A 1 118 ? 8.124 4.491 -44.451 1.00 44.38 118 GLY A O 1
ATOM 943 N N . ILE A 1 119 ? 6.217 5.636 -44.015 1.00 41.31 119 ILE A N 1
ATOM 944 C CA . ILE A 1 119 ? 5.531 5.478 -45.314 1.00 41.31 119 ILE A CA 1
ATOM 945 C C . ILE A 1 119 ? 6.093 6.505 -46.299 1.00 41.31 119 ILE A C 1
ATOM 947 O O . ILE A 1 119 ? 6.244 7.678 -45.884 1.00 41.31 119 ILE A O 1
#

Foldseek 3Di:
DDDWDWDWDDPDDDDPDDPVSVVVTDTATPPGPDDPDDPPPDDVVVVLQVLLVVCCVVPPLDDDPVVCCVVPPPDDPVVVVVSVVSNVVNVCVVVDDDDPVVVVVVVVVVVVVVVPPDD

Sequence (119 aa):
MKKTWNVWRYNAHPAPFSEALASALVYYTYPFDTLPEIATHAPYHFAIADTGRKLRARYGEGLTSAELERDFPGLSSLDMLKIAYVWNIYAAWMRAVPDSAWRESSQVSAAQGESETGI

Organism: Schizophyllum commune (strain H4-8 / FGSC 9210) (NCBI:txid578458)

Radius of gyration: 22.2 Å; chains: 1; bounding box: 55×31×61 Å

pLDDT: mean 72.29, std 19.01, range [37.19, 95.12]